Protein AF-A0A2G1W2A1-F1 (afdb_monomer_lite)

Organism: NCBI:txid2014065

Secondary structure (DSSP, 8-state):
--PPP-----PPP--PPP-TT--TTS-TT----S-SS-SS--STHHHHHHHHHHHHTPSP-TTS-SS-SS---HHHHHHHHHHHTT-TTS--SS-TTGGG-SS-SSS--HHHHHHHHHHHHHHTT--S-EEGGGS-TT--S---SSSSSEE-HHHHHHHHHHHTT-

Structure (mmCIF, N/CA/C/O backbone):
data_AF-A0A2G1W2A1-F1
#
_entry.id   AF-A0A2G1W2A1-F1
#
loop_
_atom_site.group_PDB
_atom_site.id
_atom_site.type_symbol
_atom_site.label_atom_id
_atom_site.label_alt_id
_atom_site.label_comp_id
_atom_site.label_asym_id
_atom_site.label_entity_id
_atom_site.label_seq_id
_atom_site.pdbx_PDB_ins_code
_atom_site.Cartn_x
_atom_site.Cartn_y
_atom_site.Cartn_z
_atom_site.occupancy
_atom_site.B_iso_or_equiv
_atom_site.auth_seq_id
_atom_site.auth_comp_id
_atom_site.auth_asym_id
_atom_site.auth_atom_id
_atom_site.pdbx_PDB_model_num
ATOM 1 N N . MET A 1 1 ? 23.661 62.827 19.836 1.00 41.53 1 MET A N 1
ATOM 2 C CA . MET A 1 1 ? 24.225 61.882 18.852 1.00 41.53 1 MET A CA 1
ATOM 3 C C . MET A 1 1 ? 24.385 60.555 19.574 1.00 41.53 1 MET A C 1
ATOM 5 O O . MET A 1 1 ? 25.305 60.421 20.365 1.00 41.53 1 MET A O 1
ATOM 9 N N . LEU A 1 2 ? 23.395 59.670 19.457 1.00 38.88 2 LEU A N 1
ATOM 10 C CA . LEU A 1 2 ? 23.304 58.425 20.223 1.00 38.88 2 LEU A CA 1
ATOM 11 C C . LEU A 1 2 ? 23.429 57.271 19.219 1.00 38.88 2 LEU A C 1
ATOM 13 O O . LEU A 1 2 ? 22.588 57.160 18.330 1.00 38.88 2 LEU A O 1
ATOM 17 N N . LEU A 1 3 ? 24.506 56.486 19.305 1.00 36.91 3 LEU A N 1
ATOM 18 C CA . LEU A 1 3 ? 24.669 55.270 18.504 1.00 36.91 3 LEU A CA 1
ATOM 19 C C . LEU A 1 3 ? 23.746 54.180 19.061 1.00 36.91 3 LEU A C 1
ATOM 21 O O . LEU A 1 3 ? 23.822 53.853 20.243 1.00 36.91 3 LEU A O 1
ATOM 25 N N . VAL A 1 4 ? 22.903 53.608 18.203 1.00 41.69 4 VAL A N 1
ATOM 26 C CA . VAL A 1 4 ? 22.129 52.395 18.489 1.00 41.69 4 VAL A CA 1
ATOM 27 C C . VAL A 1 4 ? 22.931 51.203 17.965 1.00 41.69 4 VAL A C 1
ATOM 29 O O . VAL A 1 4 ? 23.235 51.138 16.776 1.00 41.69 4 VAL A O 1
ATOM 32 N N . PHE A 1 5 ? 23.294 50.276 18.853 1.00 35.78 5 PHE A N 1
ATOM 33 C CA . PHE A 1 5 ? 23.876 48.983 18.494 1.00 35.78 5 PHE A CA 1
ATOM 34 C C . PHE A 1 5 ? 22.754 48.032 18.058 1.00 35.78 5 PHE A C 1
ATOM 36 O O . PHE A 1 5 ? 21.857 47.738 18.846 1.00 35.78 5 PHE A O 1
ATOM 43 N N . ALA A 1 6 ? 22.800 47.545 16.818 1.00 40.16 6 ALA A N 1
ATOM 44 C CA . ALA A 1 6 ? 21.936 46.465 16.353 1.00 40.16 6 ALA A CA 1
ATOM 45 C C . ALA A 1 6 ? 22.590 45.116 16.695 1.00 40.16 6 ALA A C 1
ATOM 47 O O . ALA A 1 6 ? 23.622 44.764 16.125 1.00 40.16 6 ALA A O 1
ATOM 48 N N . PHE A 1 7 ? 22.004 44.368 17.632 1.00 37.84 7 PHE A N 1
ATOM 49 C CA . PHE A 1 7 ? 22.319 42.953 17.826 1.00 37.84 7 PHE A CA 1
ATOM 50 C C . PHE A 1 7 ? 21.575 42.142 16.759 1.00 37.84 7 PHE A C 1
ATOM 52 O O . PHE A 1 7 ? 20.349 42.073 16.767 1.00 37.84 7 PHE A O 1
ATOM 59 N N . SER A 1 8 ? 22.328 41.548 15.832 1.00 36.19 8 SER A N 1
ATOM 60 C CA . SER A 1 8 ? 21.823 40.531 14.911 1.00 36.19 8 SER A CA 1
ATOM 61 C C . SER A 1 8 ? 21.701 39.217 15.679 1.00 36.19 8 SER A C 1
ATOM 63 O O . SER A 1 8 ? 22.711 38.606 16.033 1.00 36.19 8 SER A O 1
ATOM 65 N N . VAL A 1 9 ? 20.472 38.811 15.997 1.00 39.53 9 VAL A N 1
ATOM 66 C CA . VAL A 1 9 ? 20.193 37.467 16.508 1.00 39.53 9 VAL A CA 1
ATOM 67 C C . VAL A 1 9 ? 20.179 36.542 15.298 1.00 39.53 9 VAL A C 1
ATOM 69 O O . VAL A 1 9 ? 19.227 36.530 14.522 1.00 39.53 9 VAL A O 1
ATOM 72 N N . VAL A 1 10 ? 21.274 35.809 15.108 1.00 37.66 10 VAL A N 1
ATOM 73 C CA . VAL A 1 10 ? 21.335 34.692 14.163 1.00 37.66 10 VAL A CA 1
ATOM 74 C C . VAL A 1 10 ? 20.378 33.625 14.689 1.00 37.66 10 VAL A C 1
ATOM 76 O O . VAL A 1 10 ? 20.598 33.076 15.768 1.00 37.66 10 VAL A O 1
ATOM 79 N N . ALA A 1 11 ? 19.284 33.386 13.966 1.00 38.94 11 ALA A N 1
ATOM 80 C CA . ALA A 1 11 ? 18.394 32.268 14.246 1.00 38.94 11 ALA A CA 1
ATOM 81 C C . ALA A 1 11 ? 19.194 30.956 14.133 1.00 38.94 11 ALA A C 1
ATOM 83 O O . ALA A 1 11 ? 19.989 30.826 13.196 1.00 38.94 11 ALA A O 1
ATOM 84 N N . PRO A 1 12 ? 19.030 30.000 15.063 1.00 33.62 12 PRO A N 1
ATOM 85 C CA . PRO A 1 12 ? 19.661 28.699 14.928 1.00 33.62 12 PRO A CA 1
ATOM 86 C C . PRO A 1 12 ? 19.141 28.033 13.654 1.00 33.62 12 PRO A C 1
ATOM 88 O O . PRO A 1 12 ? 17.934 27.948 13.427 1.00 33.62 12 PRO A O 1
ATOM 91 N N . SER A 1 13 ? 20.082 27.617 12.810 1.00 36.69 13 SER A N 1
ATOM 92 C CA . SER A 1 13 ? 19.852 26.809 11.621 1.00 36.69 13 SER A CA 1
ATOM 93 C C . SER A 1 13 ? 18.943 25.640 11.984 1.00 36.69 13 SER A C 1
ATOM 95 O O 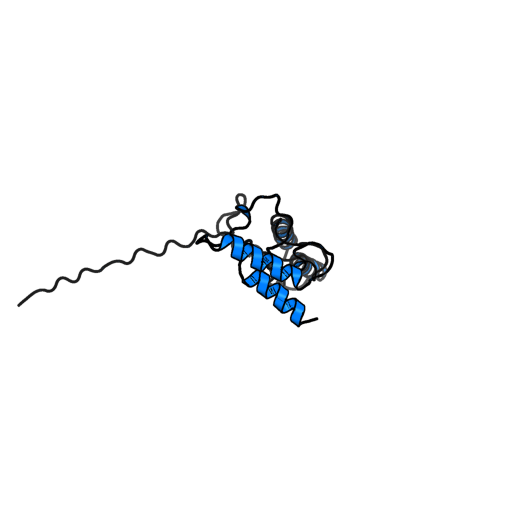. SER A 1 13 ? 19.245 24.905 12.924 1.00 36.69 13 SER A O 1
ATOM 97 N N . LEU A 1 14 ? 17.835 25.490 11.259 1.00 34.03 14 LEU A N 1
ATOM 98 C CA . LEU A 1 14 ? 16.980 24.315 11.358 1.00 34.03 14 LEU A CA 1
ATOM 99 C C . LEU A 1 14 ? 17.858 23.093 11.074 1.00 34.03 14 LEU A C 1
ATOM 101 O O . LEU A 1 14 ? 18.346 22.914 9.958 1.00 34.03 14 LEU A O 1
ATOM 105 N N . VAL A 1 15 ? 18.117 22.308 12.116 1.00 33.50 15 VAL A N 1
ATOM 106 C CA . VAL A 1 15 ? 18.602 20.939 11.985 1.00 33.50 15 VAL A CA 1
ATOM 107 C C . VAL A 1 15 ? 17.562 20.233 11.123 1.00 33.50 15 VAL A C 1
ATOM 109 O O . VAL A 1 15 ? 16.391 20.180 11.495 1.00 33.50 15 VAL A O 1
ATOM 112 N N . SER A 1 16 ? 17.982 19.808 9.929 1.00 36.03 16 SER A N 1
ATOM 113 C CA . SER A 1 16 ? 17.194 18.927 9.071 1.00 36.03 16 SER A CA 1
ATOM 114 C C . SER A 1 16 ? 16.745 17.759 9.930 1.00 36.03 16 SER A C 1
ATOM 116 O O . SER A 1 16 ? 17.592 17.132 10.567 1.00 36.03 16 SER A O 1
ATOM 118 N N . ALA A 1 17 ? 15.434 17.525 9.985 1.00 35.34 17 ALA A N 1
ATOM 119 C CA . ALA A 1 17 ? 14.878 16.333 10.598 1.00 35.34 17 ALA A CA 1
ATOM 120 C C . ALA A 1 17 ? 15.665 15.127 10.081 1.00 35.34 17 ALA A C 1
ATOM 122 O O . ALA A 1 17 ? 15.937 15.030 8.880 1.00 35.34 17 ALA A O 1
ATOM 123 N N . GLU A 1 18 ? 16.121 14.292 11.006 1.00 35.84 18 GLU A N 1
ATOM 124 C CA . GLU A 1 18 ? 16.745 13.027 10.659 1.00 35.84 18 GLU A CA 1
ATOM 125 C C . GLU A 1 18 ? 15.715 12.239 9.850 1.00 35.84 18 GLU A C 1
ATOM 127 O O . GLU A 1 18 ? 14.568 12.095 10.271 1.00 35.84 18 GLU A O 1
ATOM 132 N N . ASP A 1 19 ? 16.111 11.866 8.637 1.00 43.38 19 ASP A N 1
ATOM 133 C CA . ASP A 1 19 ? 15.284 11.162 7.668 1.00 43.38 19 ASP A CA 1
ATOM 134 C C . ASP A 1 19 ? 14.806 9.834 8.284 1.00 43.38 19 ASP A C 1
ATOM 136 O O . ASP A 1 19 ? 15.644 8.954 8.543 1.00 43.38 19 ASP A O 1
ATOM 140 N N . PRO A 1 20 ? 13.492 9.675 8.544 1.00 40.56 20 PRO A N 1
ATOM 141 C CA . PRO A 1 20 ? 12.956 8.455 9.136 1.00 40.56 20 PRO A CA 1
ATOM 142 C C . PRO A 1 20 ? 13.159 7.225 8.233 1.00 40.56 20 PRO A C 1
ATOM 144 O O . PRO A 1 20 ? 13.051 6.106 8.720 1.00 40.56 20 PRO A O 1
ATOM 147 N N . GLY A 1 21 ? 13.546 7.404 6.961 1.00 40.62 21 GLY A N 1
ATOM 148 C CA . GLY A 1 21 ? 13.828 6.325 6.010 1.00 40.62 21 GLY A CA 1
ATOM 149 C C . GLY A 1 21 ? 15.268 5.797 6.002 1.00 40.62 21 GLY A C 1
ATOM 150 O O . GLY A 1 21 ? 15.612 4.975 5.149 1.00 40.62 21 GLY A O 1
ATOM 151 N N . SER A 1 22 ? 16.147 6.241 6.909 1.00 38.59 22 SER A N 1
ATOM 152 C CA . SER A 1 22 ? 17.549 5.796 6.924 1.00 38.59 22 SER A CA 1
ATOM 153 C C . SER A 1 22 ? 17.706 4.362 7.454 1.00 38.59 22 SER A C 1
ATOM 155 O O . SER A 1 22 ? 17.999 4.108 8.622 1.00 38.59 22 SER A O 1
ATOM 157 N N . VAL A 1 23 ? 17.526 3.379 6.568 1.00 48.28 23 VAL A N 1
ATOM 158 C CA . VAL A 1 23 ? 17.691 1.965 6.917 1.00 48.28 23 VAL A CA 1
ATOM 159 C C . VAL A 1 23 ? 19.168 1.562 6.922 1.00 48.28 23 VAL A C 1
ATOM 161 O O . VAL A 1 23 ? 19.858 1.626 5.902 1.00 48.28 23 VAL A O 1
ATOM 164 N N . GLU A 1 24 ? 19.649 1.100 8.079 1.00 36.34 24 GLU A N 1
ATOM 165 C CA . GLU A 1 24 ? 20.972 0.488 8.266 1.00 36.34 24 GLU A CA 1
ATOM 166 C C . GLU A 1 24 ? 21.224 -0.598 7.198 1.00 36.34 24 GLU A C 1
ATOM 168 O O . GLU A 1 24 ? 20.527 -1.614 7.143 1.00 36.34 24 GLU A O 1
ATOM 173 N N . GLY A 1 25 ? 22.222 -0.379 6.332 1.00 40.94 25 GLY A N 1
ATOM 174 C CA . GLY A 1 25 ? 22.643 -1.327 5.290 1.00 40.94 25 GLY A CA 1
ATOM 175 C C . GLY A 1 25 ? 22.556 -0.820 3.846 1.00 40.94 25 GLY A C 1
ATOM 176 O O . GLY A 1 25 ? 23.083 -1.483 2.953 1.00 40.94 25 GLY A O 1
ATOM 177 N N . PHE A 1 26 ? 21.970 0.355 3.611 1.00 45.94 26 PHE A N 1
ATOM 178 C CA . PHE A 1 26 ? 21.943 1.014 2.301 1.00 45.94 26 PHE A CA 1
ATOM 179 C C . PHE A 1 26 ? 22.747 2.321 2.317 1.00 45.94 26 PHE A C 1
ATOM 181 O O . PHE A 1 26 ? 22.950 2.899 3.389 1.00 45.94 26 PHE A O 1
ATOM 188 N N . PRO A 1 27 ? 23.286 2.777 1.167 1.00 44.09 27 PRO A N 1
ATOM 189 C CA . PRO A 1 27 ? 24.015 4.037 1.109 1.00 44.09 27 PRO A CA 1
ATOM 190 C C . PRO A 1 27 ? 23.122 5.178 1.607 1.00 44.09 27 PRO A C 1
ATOM 192 O O . PRO A 1 27 ? 22.112 5.516 0.999 1.00 44.09 27 PRO A O 1
ATOM 195 N N . SER A 1 28 ? 23.516 5.753 2.742 1.00 43.47 28 SER A N 1
ATOM 196 C CA . SER A 1 28 ? 22.870 6.908 3.360 1.00 43.47 28 SER A CA 1
ATOM 197 C C . SER A 1 28 ? 22.764 8.055 2.344 1.00 43.47 28 SER A C 1
ATOM 199 O O . SER A 1 28 ? 23.776 8.463 1.768 1.00 43.47 28 SER A O 1
ATOM 201 N N . GLY A 1 29 ? 21.540 8.545 2.106 1.00 52.06 29 GLY A N 1
ATOM 202 C CA . GLY A 1 29 ? 21.252 9.677 1.215 1.00 52.06 29 GLY A CA 1
ATOM 203 C C . GLY A 1 29 ? 20.577 9.344 -0.123 1.00 52.06 29 GLY A C 1
ATOM 204 O O . GLY A 1 29 ? 20.375 10.261 -0.917 1.00 52.06 29 GLY A O 1
ATOM 205 N N . VAL A 1 30 ? 20.226 8.080 -0.388 1.00 57.56 30 VAL A N 1
ATOM 206 C CA . VAL A 1 30 ? 19.342 7.722 -1.511 1.00 57.56 30 VAL A CA 1
ATOM 207 C C . VAL A 1 30 ? 17.897 7.782 -1.021 1.00 57.56 30 VAL A C 1
ATOM 209 O O . VAL A 1 30 ? 17.503 6.992 -0.168 1.00 57.56 30 VAL A O 1
ATOM 212 N N . VAL A 1 31 ? 17.125 8.738 -1.538 1.00 70.31 31 VAL A N 1
ATOM 213 C CA . VAL A 1 31 ? 15.664 8.739 -1.386 1.00 70.31 31 VAL A CA 1
ATOM 214 C C . VAL A 1 31 ? 15.147 7.600 -2.255 1.00 70.31 31 VAL A C 1
ATOM 216 O O . VAL A 1 31 ? 15.509 7.549 -3.425 1.00 70.31 31 VAL A O 1
ATOM 219 N N . TYR A 1 32 ? 14.358 6.685 -1.701 1.00 81.12 32 TYR A N 1
ATOM 220 C CA . TYR A 1 32 ? 13.718 5.622 -2.475 1.00 81.12 32 TYR A CA 1
ATOM 221 C C . TYR A 1 32 ? 12.266 5.998 -2.765 1.00 81.12 32 TYR A C 1
ATOM 223 O O . TYR A 1 32 ? 11.581 6.503 -1.876 1.00 81.12 32 TYR A O 1
ATOM 231 N N . ASN A 1 33 ? 11.791 5.749 -3.988 1.00 85.12 33 ASN A N 1
ATOM 232 C CA . ASN A 1 33 ? 10.365 5.861 -4.300 1.00 85.12 33 ASN A CA 1
ATOM 233 C C . ASN A 1 33 ? 9.662 4.513 -4.085 1.00 85.12 33 ASN A C 1
ATOM 235 O O . ASN A 1 33 ? 9.624 3.695 -4.999 1.00 85.12 33 ASN A O 1
ATOM 239 N N . TYR A 1 34 ? 9.138 4.257 -2.885 1.00 89.12 34 TYR A N 1
ATOM 240 C CA . TYR A 1 34 ? 8.452 2.989 -2.597 1.00 89.12 34 TYR A CA 1
ATOM 241 C C . TYR A 1 34 ? 7.036 2.887 -3.184 1.00 89.12 34 TYR A C 1
ATOM 243 O O . TYR A 1 34 ? 6.517 1.777 -3.213 1.00 89.12 34 TYR A O 1
ATOM 251 N N . ASP A 1 35 ? 6.475 3.991 -3.699 1.00 89.00 35 ASP A N 1
ATOM 252 C CA . ASP A 1 35 ? 5.206 4.051 -4.445 1.00 89.00 35 ASP A CA 1
ATOM 253 C C . ASP A 1 35 ? 5.463 4.399 -5.936 1.00 89.00 35 ASP A C 1
ATOM 255 O O . ASP A 1 35 ? 5.299 5.540 -6.389 1.00 89.00 35 ASP A O 1
ATOM 259 N N . PRO A 1 36 ? 5.976 3.446 -6.733 1.00 91.00 36 PRO A N 1
ATOM 260 C CA . PRO A 1 36 ? 6.140 3.597 -8.171 1.00 91.00 36 PRO A CA 1
ATOM 261 C C . PRO A 1 36 ? 4.817 3.678 -8.947 1.00 91.00 36 PRO A C 1
ATOM 263 O O . PRO A 1 36 ? 4.835 4.141 -10.091 1.00 91.00 36 PRO A O 1
ATOM 266 N N . ASN A 1 37 ? 3.687 3.225 -8.391 1.00 89.50 37 ASN A N 1
ATOM 267 C CA . ASN A 1 37 ? 2.405 3.248 -9.098 1.00 89.50 37 ASN A CA 1
ATOM 268 C C . ASN A 1 37 ? 1.674 4.608 -8.968 1.00 89.50 37 ASN A C 1
ATOM 270 O O . ASN A 1 37 ? 0.894 4.981 -9.851 1.00 89.50 37 ASN A O 1
ATOM 274 N N . GLY A 1 38 ? 2.009 5.384 -7.936 1.00 87.94 38 GLY A N 1
ATOM 275 C CA . GLY A 1 38 ? 1.553 6.747 -7.693 1.00 87.94 38 GLY A CA 1
ATOM 276 C C . GLY A 1 38 ? 0.147 6.854 -7.103 1.00 87.94 38 GLY A C 1
ATOM 277 O O . GLY A 1 38 ? -0.463 7.925 -7.212 1.00 87.94 38 GLY A O 1
ATOM 278 N N . ASP A 1 39 ? -0.397 5.786 -6.514 1.00 84.50 39 ASP A N 1
ATOM 279 C CA . ASP A 1 39 ? -1.696 5.814 -5.833 1.00 84.50 39 ASP A CA 1
ATOM 280 C C . ASP A 1 39 ? -1.616 6.394 -4.414 1.00 84.50 39 ASP A C 1
ATOM 282 O O . ASP A 1 39 ? -2.653 6.572 -3.777 1.00 84.50 39 ASP A O 1
ATOM 286 N N . SER A 1 40 ? -0.425 6.820 -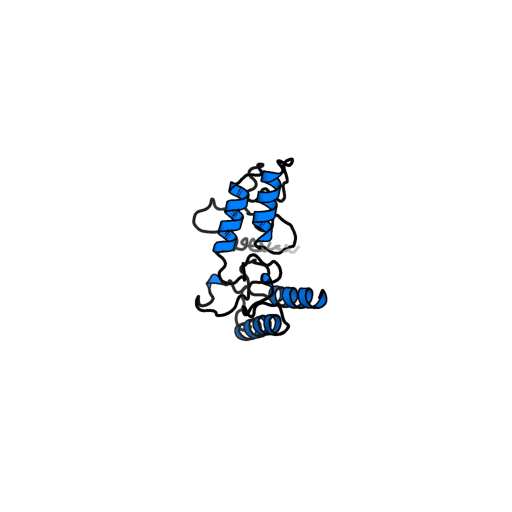3.977 1.00 83.44 40 SER A N 1
ATOM 287 C CA . SER A 1 40 ? -0.113 7.312 -2.631 1.00 83.44 40 SER A CA 1
ATOM 288 C C . SER A 1 40 ? -0.126 6.226 -1.551 1.00 83.44 40 SER A C 1
ATOM 290 O O . SER A 1 40 ? -0.153 6.577 -0.373 1.00 83.44 40 SER A O 1
ATOM 292 N N . PHE A 1 41 ? -0.102 4.941 -1.926 1.00 84.06 41 PHE A N 1
ATOM 293 C CA . PHE A 1 41 ? -0.067 3.814 -0.995 1.00 84.06 41 PHE A CA 1
ATOM 294 C C . PHE A 1 41 ? 1.067 2.859 -1.362 1.00 84.06 41 PHE A C 1
ATOM 296 O O . PHE A 1 41 ? 1.032 2.235 -2.417 1.00 84.06 41 PHE A O 1
ATOM 303 N N . VAL A 1 42 ? 2.016 2.647 -0.450 1.00 86.88 42 VAL A N 1
ATOM 304 C CA . VAL A 1 42 ? 3.030 1.600 -0.639 1.00 86.88 42 VAL A CA 1
ATOM 305 C C . VAL A 1 42 ? 2.349 0.244 -0.457 1.00 86.88 42 VAL A C 1
ATOM 307 O O . VAL A 1 42 ? 1.922 -0.053 0.640 1.00 86.88 42 VAL A O 1
ATOM 310 N N . SER A 1 43 ? 2.196 -0.594 -1.477 1.00 86.06 43 SER A N 1
ATOM 311 C CA . SER A 1 43 ? 1.430 -1.849 -1.429 1.00 86.06 43 SER A CA 1
ATOM 312 C C . SER A 1 43 ? 1.954 -2.901 -2.417 1.00 86.06 43 SER A C 1
ATOM 314 O O . SER A 1 43 ? 2.901 -2.673 -3.167 1.00 86.06 43 SER A O 1
ATOM 316 N N . VAL A 1 44 ? 1.337 -4.087 -2.459 1.00 87.38 44 VAL A N 1
ATOM 317 C CA . VAL A 1 44 ? 1.686 -5.145 -3.431 1.00 87.38 44 VAL A CA 1
ATOM 318 C C . VAL A 1 44 ? 1.552 -4.730 -4.901 1.00 87.38 44 VAL A C 1
ATOM 320 O O . VAL A 1 44 ? 2.139 -5.385 -5.769 1.00 87.38 44 VAL A O 1
ATOM 323 N N . ASP A 1 45 ? 0.815 -3.662 -5.203 1.00 89.69 45 ASP A N 1
ATOM 324 C CA . ASP A 1 45 ? 0.654 -3.158 -6.567 1.00 89.69 45 ASP A CA 1
ATOM 325 C C . ASP A 1 45 ? 1.904 -2.435 -7.080 1.00 89.69 45 ASP A C 1
ATOM 327 O O . ASP A 1 45 ? 2.189 -2.459 -8.281 1.00 89.69 45 ASP A O 1
ATOM 331 N N . ASP A 1 46 ? 2.730 -1.907 -6.184 1.00 91.00 46 ASP A N 1
ATOM 332 C CA . ASP A 1 46 ? 3.974 -1.225 -6.522 1.00 91.00 46 ASP A CA 1
ATOM 333 C C . ASP A 1 46 ? 5.035 -2.104 -7.179 1.00 91.00 46 ASP A C 1
ATOM 335 O O . ASP A 1 46 ? 5.496 -1.781 -8.284 1.00 91.00 46 ASP A O 1
ATOM 339 N N . PRO A 1 47 ? 5.435 -3.251 -6.595 1.00 93.00 47 PRO A N 1
ATOM 340 C CA . PRO A 1 47 ? 6.366 -4.127 -7.282 1.00 93.00 47 PRO A CA 1
ATOM 341 C C . PRO A 1 47 ? 5.740 -4.696 -8.561 1.00 93.00 47 PRO A C 1
ATOM 343 O O . PRO A 1 47 ? 6.463 -4.939 -9.529 1.00 93.00 47 PRO A O 1
ATOM 346 N N . ASN A 1 48 ? 4.410 -4.855 -8.617 1.00 93.25 48 ASN A N 1
ATOM 347 C CA . ASN A 1 48 ? 3.712 -5.280 -9.828 1.00 93.25 48 ASN A CA 1
ATOM 348 C C . ASN A 1 48 ? 3.799 -4.229 -10.942 1.00 93.25 48 ASN A C 1
ATOM 350 O O . ASN A 1 48 ? 3.991 -4.610 -12.098 1.00 93.25 48 ASN A O 1
ATOM 354 N N . ALA A 1 49 ? 3.719 -2.933 -10.629 1.00 94.06 49 ALA A N 1
ATOM 355 C CA . ALA A 1 49 ? 3.895 -1.856 -11.603 1.00 94.06 49 ALA A CA 1
ATOM 356 C C . ALA A 1 49 ? 5.271 -1.949 -12.284 1.00 94.06 49 ALA A C 1
ATOM 358 O O . ALA A 1 49 ? 5.360 -1.972 -13.518 1.00 94.06 49 ALA A O 1
ATOM 359 N N . VAL A 1 50 ? 6.333 -2.133 -11.492 1.00 95.50 50 VAL A N 1
ATOM 360 C CA . VAL A 1 50 ? 7.700 -2.315 -12.003 1.00 95.50 50 VAL A CA 1
ATOM 361 C C . VAL A 1 50 ? 7.823 -3.609 -12.815 1.00 95.50 50 VAL A C 1
ATOM 363 O O . VAL A 1 50 ? 8.293 -3.592 -13.954 1.00 95.50 50 VAL A O 1
ATOM 366 N N . ILE A 1 51 ? 7.370 -4.747 -12.278 1.00 95.50 51 ILE A N 1
ATOM 367 C CA . ILE A 1 51 ? 7.460 -6.056 -12.950 1.00 95.50 51 ILE A CA 1
ATOM 368 C C . ILE A 1 51 ? 6.717 -6.045 -14.291 1.00 95.50 51 IL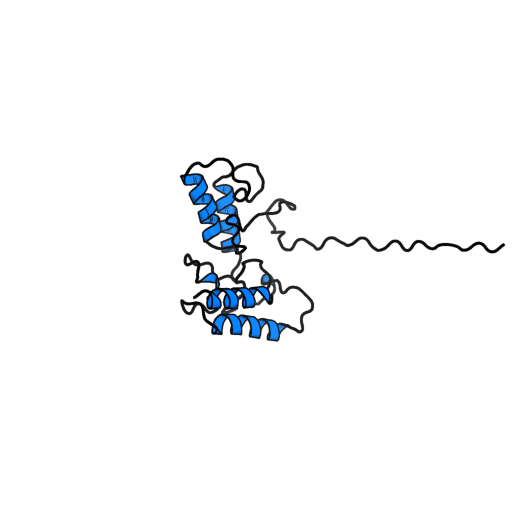E A C 1
ATOM 370 O O . ILE A 1 51 ? 7.236 -6.537 -15.297 1.00 95.50 51 ILE A O 1
ATOM 374 N N . ASN A 1 52 ? 5.515 -5.473 -14.332 1.00 95.44 52 ASN A N 1
ATOM 375 C CA . ASN A 1 52 ? 4.722 -5.372 -15.553 1.00 95.44 52 ASN A CA 1
ATOM 376 C C . ASN A 1 52 ? 5.433 -4.521 -16.606 1.00 95.44 52 ASN A C 1
ATOM 378 O O . ASN A 1 52 ? 5.492 -4.918 -17.772 1.00 95.44 52 ASN A O 1
ATOM 382 N N . HIS A 1 53 ? 6.039 -3.405 -16.203 1.00 95.19 53 HIS A N 1
ATOM 383 C CA . HIS A 1 53 ? 6.833 -2.573 -17.099 1.00 95.19 53 HIS A CA 1
ATOM 384 C C . HIS A 1 53 ? 8.028 -3.329 -17.700 1.00 95.19 53 HIS A C 1
ATOM 386 O O . HIS A 1 53 ? 8.239 -3.291 -18.917 1.00 95.19 53 HIS A O 1
ATOM 392 N N . LEU A 1 54 ? 8.767 -4.078 -16.874 1.00 95.56 54 LEU A N 1
ATOM 393 C CA . LEU A 1 54 ? 9.895 -4.905 -17.320 1.00 95.56 54 LEU A CA 1
ATOM 394 C C . LEU A 1 54 ? 9.459 -5.995 -18.304 1.00 95.56 54 LEU A C 1
ATOM 396 O O . LEU A 1 54 ? 10.140 -6.236 -19.300 1.00 95.56 54 LEU A O 1
ATOM 400 N N . ASN A 1 55 ? 8.312 -6.632 -18.055 1.00 96.19 55 ASN A N 1
ATOM 401 C CA . ASN A 1 55 ? 7.759 -7.668 -18.929 1.00 96.19 55 ASN A CA 1
ATOM 402 C C . ASN A 1 55 ? 7.313 -7.118 -20.291 1.00 96.19 55 ASN A C 1
ATOM 404 O O . ASN A 1 55 ? 7.415 -7.814 -21.302 1.00 96.19 55 ASN A O 1
ATOM 408 N N . ILE A 1 56 ? 6.815 -5.879 -20.325 1.00 95.44 56 ILE A N 1
ATOM 409 C CA . ILE A 1 56 ? 6.407 -5.196 -21.559 1.00 95.44 56 ILE A CA 1
ATOM 410 C C . ILE A 1 56 ? 7.630 -4.667 -22.327 1.00 95.44 56 ILE A C 1
ATOM 412 O O . ILE A 1 56 ? 7.577 -4.551 -23.553 1.00 95.44 56 ILE A O 1
ATOM 416 N N . GLY A 1 57 ? 8.735 -4.375 -21.633 1.00 92.31 57 GLY A N 1
ATOM 417 C CA . GLY A 1 57 ? 9.925 -3.759 -22.223 1.00 92.31 57 GLY A CA 1
ATOM 418 C C . GLY A 1 57 ? 9.673 -2.304 -22.621 1.00 92.31 57 GLY A C 1
ATOM 419 O O . GLY A 1 57 ? 10.021 -1.896 -23.732 1.00 92.31 57 GLY A O 1
ATOM 420 N N . GLY A 1 58 ? 9.001 -1.551 -21.743 1.00 88.56 58 GLY A N 1
ATOM 421 C CA . GLY A 1 58 ? 8.675 -0.142 -21.956 1.00 88.56 58 GLY A CA 1
ATOM 422 C C . GLY A 1 58 ? 9.907 0.772 -22.073 1.00 88.56 58 GLY A C 1
ATOM 423 O O . GLY A 1 58 ? 11.030 0.363 -21.772 1.00 88.56 58 GLY A O 1
ATOM 424 N N . PRO A 1 59 ? 9.728 2.018 -22.557 1.00 94.31 59 PRO A N 1
ATOM 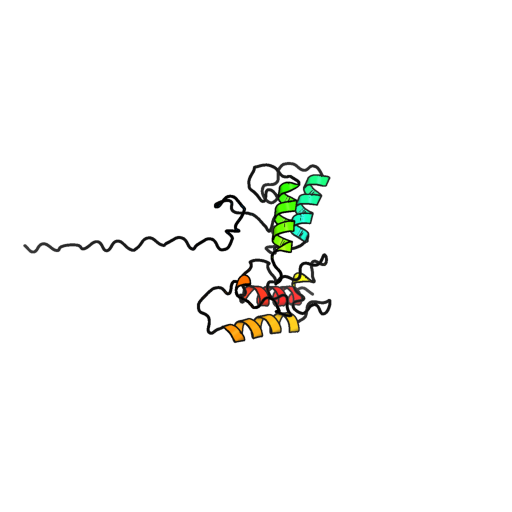425 C CA . PRO A 1 59 ? 10.759 3.048 -22.434 1.00 94.31 59 PRO A CA 1
ATOM 426 C C . PRO A 1 59 ? 10.976 3.400 -20.959 1.00 94.31 59 PRO A C 1
ATOM 428 O O . PRO A 1 59 ? 10.066 3.203 -20.169 1.00 94.31 59 PRO A O 1
ATOM 431 N N . TYR A 1 60 ? 12.125 3.993 -20.621 1.00 94.69 60 TYR A N 1
ATOM 432 C CA . TYR A 1 60 ? 12.401 4.454 -19.256 1.00 94.69 60 TYR A CA 1
ATOM 433 C C . TYR A 1 60 ? 11.228 5.245 -18.653 1.00 94.69 60 TYR A C 1
ATOM 435 O O . TYR A 1 60 ? 10.763 6.218 -19.259 1.00 94.69 60 TYR A O 1
ATOM 443 N N . ASP A 1 61 ? 10.798 4.831 -17.465 1.00 94.81 61 ASP A N 1
ATOM 444 C CA . ASP A 1 61 ? 9.781 5.476 -16.646 1.00 94.81 61 ASP A CA 1
ATOM 445 C C . ASP A 1 61 ? 10.404 5.937 -15.314 1.00 94.81 61 ASP A C 1
ATOM 447 O O . ASP A 1 61 ? 10.813 5.096 -14.509 1.00 94.81 61 ASP A O 1
ATOM 451 N N . PRO A 1 62 ? 10.493 7.254 -15.057 1.00 91.94 62 PRO A N 1
ATOM 452 C CA . PRO A 1 62 ? 11.095 7.775 -13.835 1.00 91.94 62 PRO A CA 1
ATOM 453 C C . PRO A 1 62 ? 10.294 7.463 -12.566 1.00 91.94 62 PRO A C 1
ATOM 455 O O . PRO A 1 62 ? 10.853 7.585 -11.482 1.00 91.94 62 PRO A O 1
ATOM 458 N N . LEU A 1 63 ? 9.012 7.089 -12.663 1.00 91.75 63 LEU A N 1
ATOM 459 C CA . LEU A 1 63 ? 8.231 6.691 -11.485 1.00 91.75 63 LEU A CA 1
ATOM 460 C C . LEU A 1 63 ? 8.624 5.293 -10.998 1.00 91.75 63 LEU A C 1
ATOM 462 O O . LEU A 1 63 ? 8.623 5.032 -9.800 1.00 91.75 63 LEU A O 1
ATOM 466 N N . LEU A 1 64 ? 9.021 4.421 -11.927 1.00 94.69 64 LEU A N 1
ATOM 467 C CA . LEU A 1 64 ? 9.381 3.025 -11.666 1.00 94.69 64 LEU A CA 1
ATOM 468 C C . LEU A 1 64 ? 10.877 2.829 -11.355 1.00 94.69 64 LEU A C 1
ATOM 470 O O . LEU A 1 64 ? 11.325 1.697 -11.181 1.00 94.69 64 LEU A O 1
ATOM 474 N N . ASP A 1 65 ? 11.660 3.908 -11.374 1.00 93.31 65 ASP A N 1
ATOM 475 C CA . ASP A 1 65 ? 13.086 3.954 -11.031 1.00 93.31 65 ASP A CA 1
ATOM 476 C C . ASP A 1 65 ? 13.211 4.293 -9.543 1.00 93.31 65 ASP A C 1
ATOM 478 O O . ASP A 1 65 ? 13.250 5.453 -9.134 1.00 93.31 65 ASP A O 1
ATOM 482 N N . VAL A 1 66 ? 13.174 3.252 -8.719 1.00 92.12 66 VAL A N 1
ATOM 483 C CA . VAL A 1 66 ? 12.981 3.366 -7.270 1.00 92.12 66 VAL A CA 1
ATOM 484 C C . VAL A 1 66 ? 14.255 3.851 -6.591 1.00 92.12 66 VAL A C 1
ATOM 486 O O . VAL A 1 66 ? 14.185 4.521 -5.562 1.00 92.12 66 VAL A O 1
ATOM 489 N N . ASN A 1 67 ? 15.422 3.509 -7.144 1.00 92.44 67 ASN A N 1
ATOM 490 C CA . ASN A 1 67 ? 16.731 3.887 -6.608 1.00 92.44 67 ASN A CA 1
ATOM 491 C C . ASN A 1 67 ? 17.380 5.082 -7.332 1.00 92.44 67 ASN A C 1
ATOM 493 O O . ASN A 1 67 ? 18.497 5.464 -6.966 1.00 92.44 67 ASN A O 1
ATOM 497 N N . PHE A 1 68 ? 16.695 5.661 -8.322 1.00 92.25 68 PHE A N 1
ATOM 498 C CA . PHE A 1 68 ? 17.152 6.780 -9.146 1.00 92.25 68 PHE A CA 1
ATOM 499 C C . PHE A 1 68 ? 18.487 6.522 -9.862 1.00 92.25 68 PHE A C 1
ATOM 501 O O . PHE A 1 68 ? 19.320 7.428 -9.994 1.00 92.25 68 PHE A O 1
ATOM 508 N N . ASP A 1 69 ? 18.713 5.292 -10.330 1.00 92.62 69 ASP A N 1
ATOM 509 C CA . ASP A 1 69 ? 19.908 4.927 -11.098 1.00 92.62 69 ASP A CA 1
ATOM 510 C C . ASP A 1 69 ? 19.748 5.111 -12.622 1.00 92.62 69 ASP A C 1
ATOM 512 O O . ASP A 1 69 ? 20.663 4.797 -13.394 1.00 92.62 69 ASP A O 1
ATOM 516 N N . PHE A 1 70 ? 18.625 5.706 -13.046 1.00 93.06 70 PHE A N 1
ATOM 517 C CA . PHE A 1 70 ? 18.222 5.933 -14.436 1.00 93.06 70 PHE A CA 1
ATOM 518 C C . PHE A 1 70 ? 17.954 4.651 -15.229 1.00 93.06 70 PHE A C 1
ATOM 520 O O . PHE A 1 70 ? 17.980 4.667 -16.466 1.00 93.06 70 PHE A O 1
ATOM 527 N N . THR A 1 71 ? 17.682 3.541 -14.544 1.00 93.62 71 THR A N 1
ATOM 528 C CA . THR A 1 71 ? 17.386 2.254 -15.167 1.00 93.62 71 THR A CA 1
ATOM 529 C C . THR A 1 71 ? 16.175 1.619 -14.502 1.00 93.62 71 THR A C 1
ATOM 531 O O . THR A 1 71 ? 16.209 1.318 -13.324 1.00 93.62 71 THR A O 1
ATOM 534 N N . ASN A 1 72 ? 15.126 1.294 -15.266 1.00 95.06 72 ASN A N 1
ATOM 535 C CA . ASN A 1 72 ? 14.100 0.386 -14.748 1.00 95.06 72 ASN A CA 1
ATOM 536 C C . ASN A 1 72 ? 14.626 -1.044 -14.829 1.00 95.06 72 ASN A C 1
ATOM 538 O O . ASN A 1 72 ? 14.928 -1.559 -15.911 1.00 95.06 72 ASN A O 1
ATOM 542 N N . SER A 1 73 ? 14.753 -1.692 -13.681 1.00 95.44 73 SER A N 1
ATOM 543 C CA . SER A 1 73 ? 15.384 -2.994 -13.547 1.00 95.44 73 SER A CA 1
ATOM 544 C C . SER A 1 73 ? 14.667 -3.872 -12.522 1.00 95.44 73 SER A C 1
ATOM 546 O O . SER A 1 73 ? 13.816 -3.441 -11.749 1.00 95.44 73 SER A O 1
ATOM 548 N N . ALA A 1 74 ? 15.042 -5.151 -12.480 1.00 95.81 74 ALA A N 1
ATOM 549 C CA . ALA A 1 74 ? 14.560 -6.049 -11.433 1.00 95.81 74 ALA A CA 1
ATOM 550 C C . ALA A 1 74 ? 15.018 -5.618 -10.024 1.00 95.81 74 ALA A C 1
ATOM 552 O O . ALA A 1 74 ? 14.446 -6.082 -9.038 1.00 95.81 74 ALA A O 1
ATOM 553 N N . LEU A 1 75 ? 16.045 -4.762 -9.919 1.00 95.06 75 LEU A N 1
ATOM 554 C CA . LEU A 1 75 ? 16.481 -4.214 -8.640 1.00 95.06 75 LEU A CA 1
ATOM 555 C C . LEU A 1 75 ? 15.419 -3.278 -8.055 1.00 95.06 75 LEU A C 1
ATOM 557 O O . LEU A 1 75 ? 15.159 -3.373 -6.861 1.00 95.06 75 LEU A O 1
ATOM 561 N N . ASP A 1 76 ? 14.761 -2.464 -8.880 1.00 94.19 7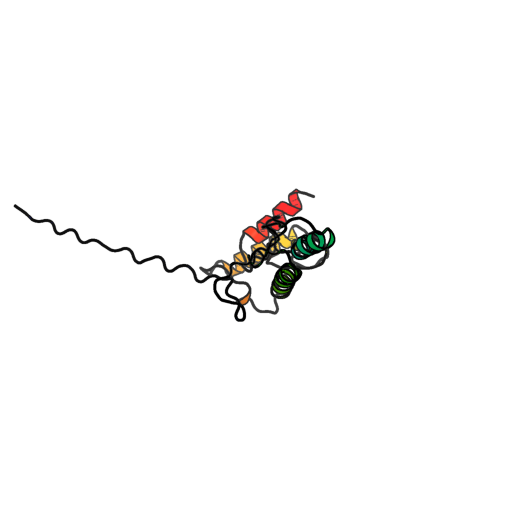6 ASP A N 1
ATOM 562 C CA . ASP A 1 76 ? 13.696 -1.550 -8.449 1.00 94.19 76 ASP A CA 1
ATOM 563 C C . ASP A 1 76 ? 12.531 -2.311 -7.819 1.00 94.19 76 ASP A C 1
ATOM 565 O O . ASP A 1 76 ? 12.133 -2.036 -6.688 1.00 94.19 76 ASP A O 1
ATOM 569 N N . ALA A 1 77 ? 12.073 -3.373 -8.489 1.00 94.81 77 ALA A N 1
ATOM 570 C CA . ALA A 1 77 ? 11.035 -4.250 -7.954 1.00 94.81 77 ALA A CA 1
ATOM 571 C C . ALA A 1 77 ? 11.475 -4.909 -6.635 1.00 94.81 77 ALA A C 1
ATOM 573 O O . ALA A 1 77 ? 10.697 -5.004 -5.688 1.00 94.81 77 ALA A O 1
ATOM 574 N N . LEU A 1 78 ? 12.733 -5.356 -6.550 1.00 94.62 78 LEU A N 1
ATOM 575 C CA . LEU A 1 78 ? 13.258 -5.999 -5.347 1.00 94.62 78 LEU A CA 1
ATOM 576 C C . LEU A 1 78 ? 13.370 -5.028 -4.162 1.00 94.62 78 LEU A C 1
ATOM 578 O O . LEU A 1 78 ? 13.198 -5.451 -3.019 1.00 94.62 78 LEU A O 1
ATOM 582 N N . ILE A 1 79 ? 13.663 -3.751 -4.408 1.00 91.50 79 ILE A N 1
ATOM 583 C CA . ILE A 1 79 ? 13.702 -2.726 -3.360 1.00 91.50 79 ILE A CA 1
ATOM 584 C C . ILE A 1 79 ? 12.315 -2.564 -2.739 1.00 91.50 79 ILE A C 1
ATOM 586 O O . ILE A 1 79 ? 12.199 -2.648 -1.517 1.00 91.50 79 ILE A O 1
ATOM 590 N N . VAL A 1 80 ? 11.275 -2.443 -3.566 1.00 90.62 80 VAL A N 1
ATOM 591 C CA . VAL A 1 80 ? 9.891 -2.328 -3.088 1.00 90.62 80 VAL A CA 1
ATOM 592 C C . VAL A 1 80 ? 9.458 -3.588 -2.338 1.00 90.62 80 VAL A C 1
ATOM 594 O O . VAL A 1 80 ? 8.986 -3.491 -1.211 1.00 90.62 80 VAL A O 1
ATOM 597 N N . ILE A 1 81 ? 9.707 -4.786 -2.884 1.00 89.94 81 ILE A N 1
ATOM 598 C CA . ILE A 1 81 ? 9.388 -6.063 -2.208 1.00 89.94 81 ILE A CA 1
ATOM 599 C C . ILE A 1 81 ? 10.052 -6.146 -0.826 1.00 89.94 81 ILE A C 1
ATOM 601 O O . ILE A 1 81 ? 9.452 -6.625 0.137 1.00 89.94 81 ILE A O 1
ATOM 605 N N . ASN A 1 82 ? 11.300 -5.688 -0.710 1.00 88.75 82 ASN A N 1
ATOM 606 C CA . ASN A 1 82 ? 12.001 -5.681 0.568 1.00 88.75 82 ASN A CA 1
ATOM 607 C C . ASN A 1 82 ? 11.447 -4.636 1.543 1.00 88.75 82 ASN A C 1
ATOM 609 O O . ASN A 1 82 ? 11.472 -4.904 2.741 1.00 88.75 82 ASN A O 1
ATOM 613 N N . ALA A 1 83 ? 10.983 -3.477 1.068 1.00 85.31 83 ALA A N 1
ATOM 614 C CA . ALA A 1 83 ? 10.325 -2.469 1.903 1.00 85.31 83 ALA A CA 1
ATOM 615 C C . ALA A 1 83 ? 8.990 -3.002 2.447 1.00 85.31 83 ALA A C 1
ATOM 617 O O . ALA A 1 83 ? 8.781 -3.046 3.655 1.00 85.31 83 ALA A O 1
ATOM 618 N N . LEU A 1 84 ? 8.173 -3.567 1.561 1.00 84.88 84 LEU A N 1
ATOM 619 C CA . LEU A 1 84 ? 6.922 -4.259 1.865 1.00 84.88 84 LEU A CA 1
ATOM 620 C C . LEU A 1 84 ? 7.072 -5.346 2.944 1.00 84.88 84 LEU A C 1
ATOM 622 O O . LEU A 1 84 ? 6.266 -5.432 3.866 1.00 84.88 84 LEU A O 1
ATOM 626 N N . GLY A 1 85 ? 8.124 -6.164 2.868 1.00 82.44 85 GLY A N 1
ATOM 627 C CA . GLY A 1 85 ? 8.395 -7.206 3.865 1.00 82.44 85 GLY A CA 1
ATOM 628 C C . GLY A 1 85 ? 8.926 -6.701 5.214 1.00 82.44 85 GLY A C 1
ATOM 629 O O . GLY A 1 85 ? 9.094 -7.506 6.131 1.00 82.44 85 GLY A O 1
ATOM 630 N N . ARG A 1 86 ? 9.245 -5.407 5.343 1.00 81.75 86 ARG A N 1
ATOM 631 C CA . ARG A 1 86 ? 9.788 -4.803 6.573 1.00 81.75 86 ARG A CA 1
ATOM 632 C C . ARG A 1 86 ? 8.740 -4.121 7.434 1.00 81.75 86 ARG A C 1
ATOM 634 O O . ARG A 1 86 ? 9.047 -3.884 8.599 1.00 81.75 86 ARG A O 1
ATOM 641 N N . ASN A 1 87 ? 7.555 -3.844 6.896 1.00 81.00 87 ASN A N 1
ATOM 642 C CA . ASN A 1 87 ? 6.485 -3.182 7.623 1.00 81.00 87 ASN A CA 1
ATOM 643 C C . ASN A 1 87 ? 5.472 -4.208 8.171 1.00 81.00 87 ASN A C 1
ATOM 645 O O . ASN A 1 87 ? 4.558 -4.608 7.452 1.00 81.00 87 ASN A O 1
ATOM 649 N N . PRO A 1 88 ? 5.607 -4.680 9.427 1.00 80.31 88 PRO A N 1
ATOM 650 C CA . PRO A 1 88 ? 4.667 -5.646 9.997 1.00 80.31 88 PRO A CA 1
ATOM 651 C C . PRO A 1 88 ? 3.311 -5.022 10.359 1.00 80.31 88 PRO A C 1
ATOM 653 O O . PRO A 1 88 ? 2.403 -5.747 10.755 1.00 80.31 88 PRO A O 1
ATOM 656 N N . TRP A 1 89 ? 3.183 -3.699 10.249 1.00 85.62 89 TRP A N 1
ATOM 657 C CA . TRP A 1 89 ? 2.001 -2.921 10.625 1.00 85.62 89 TRP A CA 1
ATOM 658 C C . TRP A 1 89 ? 1.048 -2.694 9.472 1.00 85.62 89 TRP A C 1
ATOM 660 O O . TRP A 1 89 ? -0.008 -2.105 9.670 1.00 85.62 89 TRP A O 1
ATOM 670 N N . GLN A 1 90 ? 1.416 -3.173 8.294 1.00 86.81 90 GLN A N 1
ATOM 671 C CA . GLN A 1 90 ? 0.637 -3.028 7.093 1.00 86.81 90 GLN A CA 1
ATOM 672 C C . GLN A 1 90 ? 0.069 -4.375 6.664 1.00 86.81 90 GLN A C 1
ATOM 674 O O . GLN A 1 90 ? 0.775 -5.391 6.641 1.00 86.81 90 GLN A O 1
ATOM 679 N N . ASN A 1 91 ? -1.205 -4.377 6.277 1.00 86.50 91 ASN A N 1
ATOM 680 C CA . ASN A 1 91 ? -1.829 -5.551 5.697 1.00 86.50 91 ASN A CA 1
ATOM 681 C C . ASN A 1 91 ? -1.400 -5.666 4.232 1.00 86.50 91 ASN A C 1
ATOM 683 O O . ASN A 1 91 ? -1.959 -5.035 3.340 1.00 86.50 91 ASN A O 1
ATOM 687 N N . ASN A 1 92 ? -0.334 -6.424 4.005 1.00 75.19 92 ASN A N 1
ATOM 688 C CA . ASN A 1 92 ? 0.363 -6.463 2.727 1.00 75.19 92 ASN A CA 1
ATOM 689 C C . ASN A 1 92 ? 0.064 -7.748 1.942 1.00 75.19 92 ASN A C 1
ATOM 691 O O . ASN A 1 92 ? 0.970 -8.456 1.484 1.00 75.19 92 ASN A O 1
ATOM 695 N N . THR A 1 93 ? -1.213 -8.122 1.875 1.00 73.75 93 THR A N 1
ATOM 696 C CA . THR A 1 93 ? -1.650 -9.273 1.081 1.00 73.75 93 THR A CA 1
ATOM 697 C C . THR A 1 93 ? -1.730 -8.895 -0.395 1.00 73.75 93 THR A C 1
ATOM 699 O O . THR A 1 93 ? -1.590 -7.744 -0.791 1.00 73.75 93 THR A O 1
ATOM 702 N N . THR A 1 94 ? -1.955 -9.896 -1.245 1.00 69.31 94 THR A N 1
ATOM 703 C CA . THR A 1 94 ? -2.145 -9.691 -2.684 1.00 69.31 94 THR A CA 1
ATOM 704 C C . THR A 1 94 ? -3.469 -9.015 -3.051 1.00 69.31 94 THR A C 1
ATOM 706 O O . THR A 1 94 ? -3.679 -8.764 -4.236 1.00 69.31 94 THR A O 1
ATOM 709 N N . ASP A 1 95 ? -4.379 -8.812 -2.095 1.00 79.12 95 ASP A N 1
ATOM 710 C CA . ASP A 1 95 ? -5.644 -8.130 -2.351 1.00 79.12 95 ASP A CA 1
ATOM 711 C C . ASP A 1 95 ? -5.468 -6.622 -2.100 1.00 79.12 95 ASP A C 1
ATOM 713 O O . ASP A 1 95 ? -5.116 -6.227 -0.987 1.00 79.12 95 ASP A O 1
ATOM 717 N N . PRO A 1 96 ? -5.673 -5.761 -3.110 1.00 69.19 96 PRO A N 1
ATOM 718 C CA . PRO A 1 96 ? -5.505 -4.320 -2.948 1.00 69.19 96 PRO A CA 1
ATOM 719 C C . PRO A 1 96 ? -6.487 -3.692 -1.949 1.00 69.19 96 PRO A C 1
ATOM 721 O O . PRO A 1 96 ? -6.209 -2.593 -1.467 1.00 69.19 96 PRO A O 1
ATOM 724 N N . ASP A 1 97 ? -7.602 -4.359 -1.624 1.00 79.75 97 ASP A N 1
ATOM 725 C CA . ASP A 1 97 ? -8.575 -3.870 -0.641 1.00 79.75 97 ASP A CA 1
ATOM 726 C C . ASP A 1 97 ? -8.216 -4.280 0.801 1.00 79.75 97 ASP A C 1
ATOM 728 O O . ASP A 1 97 ? -8.635 -3.618 1.756 1.00 79.75 97 ASP A O 1
ATOM 732 N N . ASP A 1 98 ? -7.385 -5.313 0.982 1.00 85.56 98 ASP A N 1
ATOM 733 C CA . ASP A 1 98 ? -6.977 -5.799 2.308 1.00 85.56 98 ASP A CA 1
ATOM 734 C C . ASP A 1 98 ? -6.107 -4.778 3.050 1.00 85.56 98 ASP A C 1
ATOM 736 O O . ASP A 1 98 ? -6.103 -4.770 4.278 1.00 85.56 98 ASP A O 1
ATOM 740 N N . LYS A 1 99 ? -5.431 -3.852 2.349 1.00 87.06 99 LYS A N 1
ATOM 741 C CA . LYS A 1 99 ? -4.676 -2.768 3.009 1.00 87.06 99 LYS A CA 1
ATOM 742 C C . LYS A 1 99 ? -5.549 -1.928 3.948 1.00 87.06 99 LYS A C 1
ATOM 744 O O . LYS A 1 99 ? -5.039 -1.359 4.906 1.00 87.06 99 LYS A O 1
ATOM 749 N N . TYR A 1 100 ? -6.862 -1.884 3.701 1.00 92.19 100 TYR A N 1
ATOM 750 C CA . TYR A 1 100 ? -7.845 -1.194 4.540 1.00 92.19 100 TYR A CA 1
ATOM 751 C C . TYR A 1 100 ? -8.481 -2.092 5.623 1.00 92.19 100 TYR A C 1
ATOM 753 O O . TYR A 1 100 ? -9.208 -1.580 6.477 1.00 92.19 100 TYR A O 1
ATOM 761 N N . ASP A 1 101 ? -8.235 -3.405 5.589 1.00 92.50 101 ASP A N 1
ATOM 762 C CA . ASP A 1 101 ? -8.635 -4.383 6.606 1.00 92.50 101 ASP A CA 1
ATOM 763 C C . ASP A 1 101 ? -7.557 -4.454 7.695 1.00 92.50 101 ASP A C 1
ATOM 765 O O . ASP A 1 101 ? -6.566 -5.185 7.610 1.00 92.50 101 ASP A O 1
ATOM 769 N N . VAL A 1 102 ? -7.755 -3.641 8.726 1.00 92.44 102 VAL A N 1
ATOM 770 C CA . VAL A 1 102 ? -6.821 -3.449 9.836 1.00 92.44 102 VAL A CA 1
ATOM 771 C C . VAL A 1 102 ? -6.839 -4.659 10.764 1.00 92.44 102 VAL A C 1
ATOM 773 O O . VAL A 1 102 ? -5.840 -4.937 11.423 1.00 92.44 102 VAL A O 1
ATOM 776 N N . ASP A 1 103 ? -7.957 -5.380 10.850 1.00 91.06 103 ASP A N 1
ATOM 777 C CA . ASP A 1 103 ? -8.107 -6.502 11.777 1.00 91.06 103 ASP A CA 1
ATOM 778 C C . ASP A 1 103 ? -8.063 -7.895 11.159 1.00 91.06 103 ASP A C 1
ATOM 780 O O . ASP A 1 103 ? -8.238 -8.892 11.874 1.00 91.06 103 ASP A O 1
ATOM 784 N N . ASN A 1 104 ? -7.751 -7.963 9.865 1.00 89.44 104 ASN A N 1
ATOM 785 C CA . ASN A 1 104 ? -7.633 -9.193 9.096 1.00 89.44 104 ASN A CA 1
ATOM 786 C C . ASN A 1 104 ? -8.922 -10.030 9.129 1.00 89.44 104 ASN A C 1
ATOM 788 O O . ASN A 1 104 ? -8.886 -11.265 9.229 1.00 89.44 104 ASN A O 1
ATOM 792 N N . SER A 1 105 ? -10.079 -9.368 9.124 1.00 90.69 105 SER A N 1
ATOM 793 C CA . SER A 1 105 ? -11.383 -10.037 9.083 1.00 90.69 105 SER A CA 1
ATOM 794 C C . SER A 1 105 ? -11.758 -10.546 7.685 1.00 90.69 105 SER A C 1
ATOM 796 O O . SER A 1 105 ? -12.713 -11.324 7.549 1.00 90.69 105 SER A O 1
ATOM 798 N N . GLY A 1 106 ? -10.979 -10.178 6.666 1.00 89.44 106 GLY A N 1
ATOM 799 C CA . GLY A 1 106 ? -11.148 -10.503 5.254 1.00 89.44 106 GLY A CA 1
ATOM 800 C C . GLY A 1 106 ? -12.011 -9.499 4.488 1.00 89.44 106 GLY A C 1
ATOM 801 O O . GLY A 1 106 ? -12.512 -9.843 3.416 1.00 89.44 106 GLY A O 1
ATOM 802 N N . TYR A 1 107 ? -12.284 -8.323 5.061 1.00 90.69 107 TYR A N 1
ATOM 803 C CA . TYR A 1 107 ? -12.941 -7.206 4.380 1.00 90.69 107 TYR A CA 1
ATOM 804 C C . TYR A 1 107 ? -12.751 -5.894 5.149 1.00 90.69 107 TYR A C 1
ATOM 806 O O . TYR A 1 107 ? -12.877 -5.853 6.369 1.00 90.69 107 TYR A O 1
ATOM 814 N N . ALA A 1 108 ? -12.579 -4.789 4.424 1.00 93.00 108 ALA A N 1
ATOM 815 C CA . ALA A 1 108 ? -12.549 -3.459 5.022 1.00 93.00 108 ALA A CA 1
ATOM 816 C C . ALA A 1 108 ? -13.929 -3.043 5.561 1.00 93.00 108 ALA A C 1
ATOM 818 O O . ALA A 1 108 ? -14.970 -3.196 4.909 1.00 93.00 108 ALA A O 1
ATOM 819 N N . SER A 1 109 ? -13.958 -2.471 6.761 1.00 94.62 109 SER A N 1
ATOM 820 C CA . SER A 1 109 ? -15.180 -2.065 7.443 1.00 94.62 109 SER A CA 1
ATOM 821 C C . SER A 1 109 ? -14.986 -0.814 8.304 1.00 94.62 109 SER A C 1
ATOM 823 O O . SER A 1 109 ? -13.885 -0.340 8.570 1.00 94.62 109 SER A O 1
ATOM 825 N N . ALA A 1 110 ? -16.089 -0.258 8.812 1.00 96.06 110 ALA A N 1
ATOM 826 C CA . ALA A 1 110 ? -16.012 0.862 9.752 1.00 96.06 110 ALA A CA 1
ATOM 827 C C . ALA A 1 110 ? -15.313 0.494 11.080 1.00 96.06 110 ALA A C 1
ATOM 829 O O . ALA A 1 110 ? -14.916 1.394 11.824 1.00 96.06 110 ALA A O 1
ATOM 830 N N . LEU A 1 111 ? -15.189 -0.802 11.401 1.00 95.38 111 LEU A N 1
ATOM 831 C CA . LEU A 1 111 ? -14.461 -1.262 12.581 1.00 95.38 111 LEU A CA 1
ATOM 832 C C . LEU A 1 111 ? -12.961 -0.985 12.444 1.00 95.38 111 LEU A C 1
ATOM 834 O O . LEU A 1 111 ? -12.350 -0.557 13.420 1.00 95.38 111 LEU A O 1
ATOM 838 N N . ASP A 1 112 ? -12.406 -1.141 11.246 1.00 95.19 112 ASP A N 1
ATOM 839 C CA . ASP A 1 112 ? -10.992 -0.922 10.934 1.00 95.19 112 ASP A CA 1
ATOM 840 C C . ASP A 1 112 ? -10.582 0.528 11.197 1.00 95.19 112 ASP A C 1
ATOM 842 O O . ASP A 1 112 ? -9.677 0.809 11.986 1.00 95.19 112 ASP A O 1
ATOM 846 N N . ALA A 1 113 ? -11.364 1.477 10.672 1.00 95.31 113 ALA A N 1
ATOM 847 C CA . ALA A 1 113 ? -11.176 2.899 10.954 1.00 95.31 113 ALA A CA 1
ATOM 848 C C . ALA A 1 113 ? -11.293 3.210 12.458 1.00 95.31 113 ALA A C 1
ATOM 850 O O . ALA A 1 113 ? -10.532 4.011 13.005 1.00 95.31 113 ALA A O 1
ATOM 851 N N . LEU A 1 114 ? -12.245 2.576 13.154 1.00 95.44 114 LEU A N 1
ATOM 852 C CA . LEU A 1 114 ? -12.439 2.791 14.587 1.00 95.44 114 LEU A CA 1
ATOM 853 C C . LEU A 1 114 ? -11.271 2.242 15.419 1.00 95.44 114 LEU A C 1
ATOM 855 O O . LEU A 1 114 ? -10.934 2.840 16.443 1.00 95.44 114 LEU A O 1
ATOM 859 N N . ARG A 1 115 ? -10.644 1.139 14.998 1.00 92.81 115 ARG A N 1
ATOM 860 C CA . ARG A 1 115 ? -9.445 0.589 15.644 1.00 92.81 115 ARG A CA 1
ATOM 861 C C . ARG A 1 115 ? -8.281 1.575 15.568 1.00 92.81 115 ARG A C 1
ATOM 863 O O . ARG A 1 115 ? -7.734 1.907 16.618 1.00 92.81 115 ARG A O 1
ATOM 870 N N . ILE A 1 116 ? -8.004 2.141 14.390 1.00 91.62 116 ILE A N 1
ATOM 871 C CA . ILE A 1 116 ? -6.969 3.176 14.216 1.00 91.62 116 ILE A CA 1
ATOM 872 C C . ILE A 1 116 ? -7.261 4.397 15.103 1.00 91.62 116 ILE A C 1
ATOM 874 O O . ILE A 1 116 ? -6.401 4.851 15.855 1.00 91.62 116 ILE A O 1
ATOM 878 N N . ILE A 1 117 ? -8.496 4.913 15.088 1.00 91.38 117 ILE A N 1
ATOM 879 C CA . ILE A 1 117 ? -8.889 6.078 15.904 1.00 91.38 117 ILE A CA 1
ATOM 880 C C . ILE A 1 117 ? -8.729 5.799 17.404 1.00 91.38 117 ILE A C 1
ATOM 882 O O . ILE A 1 117 ? -8.268 6.660 18.157 1.00 91.38 117 ILE A O 1
ATOM 886 N N . ASN A 1 118 ? -9.126 4.611 17.861 1.00 91.06 118 ASN A N 1
ATOM 887 C CA . ASN A 1 118 ? -8.958 4.217 19.257 1.00 91.06 118 ASN A CA 1
ATOM 888 C C . ASN A 1 118 ? -7.480 4.122 19.632 1.00 91.06 118 ASN A C 1
ATOM 890 O O . ASN A 1 118 ? -7.111 4.554 20.724 1.00 91.06 118 ASN A O 1
ATOM 894 N N . GLU A 1 119 ? -6.642 3.613 18.732 1.00 88.00 119 GLU A N 1
ATOM 895 C CA . GLU A 1 119 ? -5.206 3.503 18.953 1.00 88.00 119 GLU A CA 1
ATOM 896 C C . GLU A 1 119 ? -4.522 4.876 19.010 1.00 88.00 119 GLU A C 1
ATOM 898 O O . GLU A 1 119 ? -3.769 5.152 19.946 1.00 88.00 119 GLU A O 1
ATOM 903 N N . LEU A 1 120 ? -4.871 5.787 18.099 1.00 87.06 120 LEU A N 1
ATOM 904 C CA . LEU A 1 120 ? -4.435 7.185 18.142 1.00 87.06 120 LEU A CA 1
ATOM 905 C C . LEU A 1 120 ? -4.834 7.861 19.462 1.00 87.06 120 LEU A C 1
ATOM 907 O O . LEU A 1 120 ? -4.008 8.491 20.120 1.00 87.06 120 LEU A O 1
ATOM 911 N N . ASN A 1 121 ? -6.084 7.687 19.902 1.00 87.69 121 ASN A N 1
ATOM 912 C CA . ASN A 1 121 ? -6.568 8.242 21.170 1.00 87.69 121 ASN A CA 1
ATOM 913 C C . ASN A 1 121 ? -5.888 7.612 22.395 1.00 87.69 121 ASN A C 1
ATOM 915 O O . ASN A 1 121 ? -5.701 8.284 23.408 1.00 87.69 121 ASN A O 1
ATOM 919 N N . ARG A 1 122 ? -5.503 6.332 22.324 1.00 84.56 122 ARG A N 1
ATOM 920 C CA . ARG A 1 122 ? -4.744 5.659 23.388 1.00 84.56 122 ARG A CA 1
ATOM 921 C C . ARG A 1 122 ? -3.356 6.276 23.564 1.00 84.56 122 ARG A C 1
ATOM 923 O O . ARG A 1 122 ? -2.818 6.247 24.669 1.00 84.56 122 ARG A O 1
ATOM 930 N N . ARG A 1 123 ? -2.802 6.842 22.492 1.00 78.25 123 ARG A N 1
ATOM 931 C CA . ARG A 1 123 ? -1.431 7.359 22.423 1.00 78.25 123 ARG A CA 1
ATOM 932 C C . ARG A 1 123 ? -1.324 8.873 22.329 1.00 78.25 123 ARG A C 1
ATOM 934 O O . ARG A 1 123 ? -0.215 9.389 22.297 1.00 78.25 123 ARG A O 1
ATOM 941 N N . SER A 1 124 ? -2.439 9.600 22.353 1.00 69.75 124 SER A N 1
ATOM 942 C CA . SER A 1 124 ? -2.489 11.062 22.209 1.00 69.75 124 SER A CA 1
ATOM 943 C C . SER A 1 124 ? -1.752 11.851 23.309 1.00 69.75 124 SER A C 1
ATOM 945 O O . SER A 1 124 ? -1.801 13.079 23.322 1.00 69.75 124 SER A O 1
ATOM 947 N N . SER A 1 125 ? -1.120 11.174 24.273 1.00 63.28 125 SER A N 1
ATOM 948 C CA . SER A 1 125 ? -0.171 11.759 25.225 1.00 63.28 125 SER A CA 1
ATOM 949 C C . SER A 1 125 ? 1.259 11.879 24.683 1.00 63.28 125 SER A C 1
ATOM 951 O O . SER A 1 125 ? 2.055 12.586 25.300 1.00 63.28 125 SER A O 1
ATOM 953 N N . GLU A 1 126 ? 1.589 11.224 23.566 1.00 60.97 126 GLU A N 1
ATOM 954 C CA . GLU A 1 126 ? 2.928 11.245 22.971 1.00 60.97 126 GLU A CA 1
ATOM 955 C C . GLU A 1 126 ? 3.090 12.427 21.990 1.00 60.97 126 GLU A C 1
ATOM 957 O O . GLU A 1 126 ? 2.243 12.609 21.113 1.00 60.97 126 GLU A O 1
ATOM 962 N N . PRO A 1 127 ? 4.136 13.272 22.108 1.00 50.88 127 PRO A N 1
ATOM 963 C CA . PRO A 1 127 ? 4.262 14.508 21.325 1.00 50.88 127 PRO A CA 1
ATOM 964 C C . PRO A 1 127 ? 4.910 14.331 19.940 1.00 50.88 127 PRO A C 1
ATOM 966 O O . PRO A 1 127 ? 5.243 15.330 19.300 1.00 50.88 127 PRO A O 1
ATOM 969 N N . THR A 1 128 ? 5.162 13.102 19.496 1.00 59.34 128 THR A N 1
ATOM 970 C CA . THR A 1 128 ? 6.005 12.783 18.332 1.00 59.34 128 THR A CA 1
ATOM 971 C C . THR A 1 128 ? 5.275 11.884 17.332 1.00 59.34 128 THR A C 1
ATOM 973 O O . THR A 1 128 ? 4.378 11.149 17.747 1.00 59.34 128 THR A O 1
ATOM 976 N N . PRO A 1 129 ? 5.646 11.911 16.031 1.00 61.62 129 PRO A N 1
ATOM 977 C CA . PRO A 1 129 ? 5.186 10.913 15.068 1.00 61.62 129 PRO A CA 1
ATOM 978 C C . PRO A 1 129 ? 5.455 9.525 15.642 1.00 61.62 129 PRO A C 1
ATOM 980 O O . PRO A 1 129 ? 6.577 9.232 16.060 1.00 61.62 129 PRO A O 1
ATOM 983 N N . LEU A 1 130 ? 4.414 8.708 15.740 1.00 64.31 130 LEU A N 1
ATOM 984 C CA . LEU A 1 130 ? 4.514 7.381 16.321 1.00 64.31 130 LEU A CA 1
ATOM 985 C C . LEU A 1 130 ? 5.094 6.450 15.265 1.00 64.31 130 LEU A C 1
ATOM 987 O O . LEU A 1 130 ? 4.349 5.833 14.508 1.00 64.3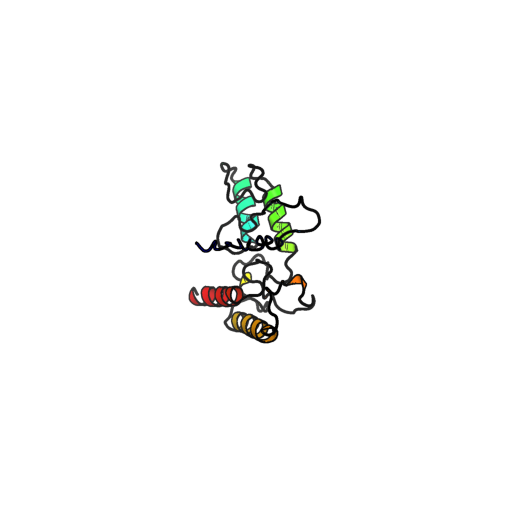1 130 LEU A O 1
ATOM 991 N N . LEU A 1 131 ? 6.423 6.371 15.218 1.00 65.94 131 LEU A N 1
ATOM 992 C CA . LEU A 1 131 ? 7.104 5.383 14.393 1.00 65.94 131 LEU A CA 1
ATOM 993 C C . LEU A 1 131 ? 6.688 3.997 14.870 1.00 65.94 131 LEU A C 1
ATOM 995 O O . LEU A 1 131 ? 6.877 3.644 16.040 1.00 65.94 131 LEU A O 1
ATOM 999 N N . PHE A 1 132 ? 6.137 3.189 13.970 1.00 64.38 132 PHE A N 1
ATOM 1000 C CA . PHE A 1 132 ? 5.611 1.883 14.350 1.00 64.38 132 PHE A CA 1
ATOM 1001 C C . PHE A 1 132 ? 6.676 0.934 14.933 1.00 64.38 132 PHE A C 1
ATOM 1003 O O . PHE A 1 132 ? 6.365 0.032 15.706 1.00 64.38 132 PHE A O 1
ATOM 1010 N N . LYS A 1 133 ? 7.961 1.181 14.654 1.00 55.94 133 LYS A N 1
ATOM 1011 C CA . LYS A 1 133 ? 9.099 0.457 15.245 1.00 55.94 133 LYS A CA 1
ATOM 1012 C C . LYS A 1 133 ? 9.188 0.566 16.777 1.00 55.94 133 LYS A C 1
ATOM 1014 O O . LYS A 1 133 ? 9.829 -0.273 17.406 1.00 55.94 133 LYS A O 1
ATOM 1019 N N . GLU A 1 134 ? 8.573 1.582 17.378 1.00 56.88 134 GLU A N 1
ATOM 1020 C CA . GLU A 1 134 ? 8.515 1.762 18.837 1.00 56.88 134 GLU A CA 1
ATOM 1021 C C . GLU A 1 134 ? 7.290 1.086 19.468 1.00 56.88 134 GLU A C 1
ATOM 1023 O O . GLU A 1 134 ? 7.131 1.065 20.690 1.00 56.88 134 GLU A O 1
ATOM 1028 N N . VAL A 1 135 ? 6.426 0.513 18.632 1.00 57.59 135 VAL A N 1
ATOM 1029 C CA . VAL A 1 135 ? 5.230 -0.198 19.046 1.00 57.59 135 VAL A CA 1
ATOM 1030 C C . VAL A 1 135 ? 5.573 -1.662 19.235 1.00 57.59 135 VAL A C 1
ATOM 1032 O O . VAL A 1 135 ? 6.184 -2.290 18.378 1.00 57.59 135 VAL A O 1
ATOM 1035 N N . ASP A 1 136 ? 5.191 -2.188 20.394 1.00 55.44 136 ASP A N 1
ATOM 1036 C CA . ASP A 1 136 ? 5.322 -3.591 20.778 1.00 55.44 136 ASP A CA 1
ATOM 1037 C C . ASP A 1 136 ? 5.016 -4.535 19.598 1.00 55.44 136 ASP A C 1
ATOM 1039 O O . ASP A 1 136 ? 3.920 -4.495 19.042 1.00 55.44 136 ASP A O 1
ATOM 1043 N N . ALA A 1 137 ? 5.972 -5.392 19.225 1.00 52.25 137 ALA A N 1
ATOM 1044 C CA . ALA A 1 137 ? 5.927 -6.252 18.031 1.00 52.25 137 ALA A CA 1
ATOM 1045 C C . ALA A 1 137 ? 4.817 -7.330 18.045 1.00 52.25 137 ALA A C 1
ATOM 1047 O O . ALA A 1 137 ? 4.703 -8.109 17.102 1.00 52.25 137 ALA A O 1
ATOM 1048 N N . ASP A 1 138 ? 4.017 -7.372 19.111 1.00 54.97 138 ASP A N 1
ATOM 1049 C CA . ASP A 1 138 ? 2.872 -8.266 19.304 1.00 54.97 138 ASP A CA 1
ATOM 1050 C C . ASP A 1 138 ? 1.533 -7.611 18.918 1.00 54.97 138 ASP A C 1
ATOM 1052 O O . ASP A 1 138 ? 0.467 -8.129 19.267 1.00 54.97 138 ASP A O 1
ATOM 1056 N N . ALA A 1 139 ? 1.542 -6.449 18.259 1.00 55.34 139 ALA A N 1
ATOM 1057 C CA . ALA A 1 139 ? 0.285 -5.796 17.941 1.00 55.34 139 ALA A CA 1
ATOM 1058 C C . ALA A 1 139 ? -0.585 -6.650 17.007 1.00 55.34 139 ALA A C 1
ATOM 1060 O O . ALA A 1 139 ? -0.108 -7.146 15.988 1.00 55.34 139 ALA A O 1
ATOM 1061 N N . PRO A 1 140 ? -1.870 -6.809 17.349 1.00 64.94 140 PRO A N 1
ATOM 1062 C CA . PRO A 1 140 ? -2.755 -7.724 16.642 1.00 64.94 140 PRO A CA 1
ATOM 1063 C C . PRO A 1 140 ? -3.262 -7.193 15.292 1.00 64.94 140 PRO A C 1
ATOM 1065 O O . PRO A 1 140 ? -3.906 -7.959 14.584 1.00 64.94 140 PRO A O 1
ATOM 1068 N N . ASP A 1 141 ? -2.995 -5.925 14.955 1.00 83.38 141 ASP A N 1
ATOM 1069 C CA . ASP A 1 141 ? -3.721 -5.168 13.931 1.00 83.38 141 ASP A CA 1
ATOM 1070 C C . ASP A 1 141 ? -2.768 -4.379 13.006 1.00 83.38 141 ASP A C 1
ATOM 1072 O O . ASP A 1 141 ? -1.721 -3.884 13.439 1.00 83.38 141 ASP A O 1
ATOM 1076 N N . TYR A 1 142 ? -3.176 -4.220 11.746 1.00 89.50 142 TYR A N 1
ATOM 1077 C CA . TYR A 1 142 ? -2.456 -3.554 10.662 1.00 89.50 142 TYR A CA 1
ATOM 1078 C C . TYR A 1 142 ? -2.821 -2.067 10.544 1.00 89.50 142 TYR A C 1
ATOM 1080 O O . TYR A 1 142 ? -3.583 -1.659 9.672 1.00 89.50 142 TYR A O 1
ATOM 1088 N N . TYR A 1 143 ? -2.339 -1.247 11.475 1.00 90.00 143 TYR A N 1
ATOM 1089 C CA . TYR A 1 143 ? -2.730 0.165 11.545 1.00 90.00 143 TYR A CA 1
ATOM 1090 C C . TYR A 1 143 ? -2.104 1.078 10.481 1.00 90.00 143 TYR A C 1
ATOM 1092 O O . TYR A 1 143 ? -2.589 2.197 10.335 1.00 90.00 143 TYR A O 1
ATOM 1100 N N . ASP A 1 144 ? -1.033 0.643 9.814 1.00 88.81 144 ASP A N 1
ATOM 1101 C CA . ASP A 1 144 ? -0.319 1.415 8.792 1.00 88.81 144 ASP A CA 1
ATOM 1102 C C . ASP A 1 144 ? -0.932 1.139 7.418 1.00 88.81 144 ASP A C 1
ATOM 1104 O O . ASP A 1 144 ? -0.610 0.146 6.759 1.00 88.81 144 ASP A O 1
ATOM 1108 N N . VAL A 1 145 ? -1.890 1.970 7.024 1.00 89.88 145 VAL A N 1
ATOM 1109 C CA . VAL A 1 145 ? -2.718 1.708 5.838 1.00 89.88 145 VAL A CA 1
ATOM 1110 C C . VAL A 1 145 ? -2.060 2.266 4.578 1.00 89.88 145 VAL A C 1
ATOM 1112 O O . VAL A 1 145 ? -2.260 1.725 3.487 1.00 89.88 145 VAL A O 1
ATOM 1115 N N . ASP A 1 146 ? -1.283 3.343 4.714 1.00 86.62 146 ASP A N 1
ATOM 1116 C CA . ASP A 1 146 ? -0.566 3.988 3.610 1.00 86.62 146 ASP A CA 1
ATOM 1117 C C . ASP A 1 146 ? 0.891 3.527 3.445 1.00 86.62 146 ASP A C 1
ATOM 1119 O O . ASP A 1 146 ? 1.499 3.766 2.396 1.00 86.62 146 ASP A O 1
ATOM 1123 N N . GLY A 1 147 ? 1.408 2.774 4.419 1.00 83.38 147 GLY A N 1
ATOM 1124 C CA . GLY A 1 147 ? 2.731 2.167 4.385 1.00 83.38 147 GLY A CA 1
ATOM 1125 C C . GLY A 1 147 ? 3.856 3.162 4.664 1.00 83.38 147 GLY A C 1
ATOM 1126 O O . GLY A 1 147 ? 4.999 2.909 4.274 1.00 83.38 147 GLY A O 1
ATOM 1127 N N . ASN A 1 148 ? 3.556 4.302 5.296 1.00 82.19 148 ASN A N 1
ATOM 1128 C CA . ASN A 1 148 ? 4.523 5.369 5.557 1.00 82.19 148 ASN A CA 1
ATOM 1129 C C . ASN A 1 148 ? 5.324 5.186 6.870 1.00 82.19 148 ASN A C 1
ATOM 1131 O O . ASN A 1 148 ? 6.154 6.035 7.206 1.00 82.19 148 ASN A O 1
ATOM 1135 N N . GLU A 1 149 ? 5.103 4.082 7.594 1.00 82.19 149 GLU A N 1
ATOM 1136 C CA . GLU A 1 149 ? 5.708 3.730 8.888 1.00 82.19 149 GLU A CA 1
ATOM 1137 C C . GLU A 1 149 ? 5.348 4.670 10.062 1.00 82.19 149 GLU A C 1
ATOM 1139 O O . GLU A 1 149 ? 5.966 4.606 11.138 1.00 82.19 149 GLU A O 1
ATOM 1144 N N . ILE A 1 150 ? 4.313 5.500 9.912 1.00 84.38 150 ILE A N 1
ATOM 1145 C CA . ILE A 1 150 ? 3.850 6.483 10.895 1.00 84.38 150 ILE A CA 1
ATOM 1146 C C . ILE A 1 150 ? 2.365 6.268 11.184 1.00 84.38 150 ILE A C 1
ATOM 1148 O O . ILE A 1 150 ? 1.524 6.433 10.316 1.00 84.38 150 ILE A O 1
ATOM 1152 N N . LEU A 1 151 ? 2.021 6.024 12.452 1.00 85.94 151 LEU A N 1
ATOM 1153 C CA . LEU A 1 151 ? 0.616 6.016 12.863 1.00 85.94 151 LEU A CA 1
ATOM 1154 C C . LEU A 1 151 ? 0.077 7.447 12.977 1.00 85.94 151 LEU A C 1
ATOM 1156 O O . LEU A 1 151 ? 0.416 8.168 13.926 1.00 85.94 151 LEU A O 1
ATOM 1160 N N . GLU A 1 152 ? -0.824 7.839 12.081 1.00 87.69 152 GLU A N 1
ATOM 1161 C CA . GLU A 1 152 ? -1.466 9.149 12.093 1.00 87.69 152 GLU A CA 1
ATOM 1162 C C . GLU A 1 152 ? -2.948 9.128 11.684 1.00 87.69 152 GLU A C 1
ATOM 1164 O O . GLU A 1 152 ? -3.557 8.114 11.360 1.00 87.69 152 GLU A O 1
ATOM 1169 N N . SER A 1 153 ? -3.607 10.289 11.745 1.00 90.44 153 SER A N 1
ATOM 1170 C CA . SER A 1 153 ? -5.019 10.387 11.348 1.00 90.44 153 SER A CA 1
ATOM 1171 C C . SER A 1 153 ? -5.252 10.115 9.857 1.00 90.44 153 SER A C 1
ATOM 1173 O O . SER A 1 153 ? -6.403 9.899 9.462 1.00 90.44 153 SER A O 1
ATOM 1175 N N . ALA A 1 154 ? -4.199 10.173 9.033 1.00 90.56 154 ALA A N 1
ATOM 1176 C CA . ALA A 1 154 ? -4.273 9.846 7.615 1.00 90.56 154 ALA A CA 1
ATOM 1177 C C . ALA A 1 154 ? -4.640 8.370 7.407 1.00 90.56 154 ALA A C 1
ATOM 1179 O O . ALA A 1 154 ? -5.537 8.113 6.607 1.00 90.56 154 ALA A O 1
ATOM 1180 N N . ASP A 1 155 ? -4.109 7.451 8.222 1.00 91.00 155 ASP A N 1
ATOM 1181 C CA . ASP A 1 155 ? -4.447 6.020 8.184 1.00 91.00 155 ASP A CA 1
ATOM 1182 C C . ASP A 1 155 ? -5.956 5.786 8.333 1.00 91.00 155 ASP A C 1
ATOM 1184 O O . ASP A 1 155 ? -6.616 5.165 7.498 1.00 91.00 155 ASP A O 1
ATOM 1188 N N . ALA A 1 156 ? -6.556 6.373 9.374 1.00 93.62 156 ALA A N 1
ATOM 1189 C CA . ALA A 1 156 ? -7.996 6.257 9.610 1.00 93.62 156 ALA A CA 1
ATOM 1190 C C . ALA A 1 156 ? -8.807 6.910 8.482 1.00 93.62 156 ALA A C 1
ATOM 1192 O O . ALA A 1 156 ? -9.884 6.434 8.112 1.00 93.62 156 ALA A O 1
ATOM 1193 N N . THR A 1 157 ? -8.303 8.023 7.944 1.00 94.94 157 THR A N 1
ATOM 1194 C CA . THR A 1 157 ? -8.959 8.748 6.853 1.00 94.94 157 THR A CA 1
ATOM 1195 C C . THR A 1 157 ? -8.935 7.937 5.562 1.00 94.94 157 THR A C 1
ATOM 1197 O O . THR A 1 157 ? -9.936 7.947 4.849 1.00 94.94 157 THR A O 1
ATOM 1200 N N . ALA A 1 158 ? -7.854 7.206 5.283 1.00 93.06 158 ALA A N 1
ATOM 1201 C CA . ALA A 1 158 ? -7.735 6.334 4.122 1.00 93.06 158 ALA A CA 1
ATOM 1202 C C . ALA A 1 158 ? -8.804 5.232 4.135 1.00 93.06 158 ALA A C 1
ATOM 1204 O O . ALA A 1 158 ? -9.531 5.078 3.153 1.00 93.06 158 ALA A O 1
ATOM 1205 N N . VAL A 1 159 ? -8.998 4.557 5.275 1.00 94.38 159 VAL A N 1
ATOM 1206 C CA . VAL A 1 159 ? -10.060 3.546 5.434 1.00 94.38 159 VAL A CA 1
ATOM 1207 C C . VAL A 1 159 ? -11.445 4.163 5.221 1.00 94.38 159 VAL A C 1
ATOM 1209 O O . VAL A 1 159 ? -12.256 3.653 4.451 1.00 94.38 159 VAL A O 1
ATOM 1212 N N . ILE A 1 160 ? -11.732 5.304 5.858 1.00 95.12 160 ILE A N 1
ATOM 1213 C CA . ILE A 1 160 ? -13.026 5.992 5.704 1.00 95.12 160 ILE A CA 1
ATOM 1214 C C . ILE A 1 160 ? -13.257 6.419 4.249 1.00 95.12 160 ILE A C 1
ATOM 1216 O O . ILE A 1 160 ? -14.382 6.332 3.750 1.00 95.12 160 ILE A O 1
ATOM 1220 N N . ALA A 1 161 ? -12.221 6.909 3.568 1.00 94.12 161 ALA A N 1
ATOM 1221 C CA . ALA A 1 161 ? -12.299 7.296 2.169 1.00 94.12 161 ALA A CA 1
ATOM 1222 C C . ALA A 1 161 ? -12.635 6.087 1.290 1.00 94.12 161 ALA A C 1
ATOM 1224 O O . ALA A 1 161 ? -13.586 6.175 0.517 1.00 94.12 161 ALA A O 1
ATOM 1225 N N . HIS A 1 162 ? -11.945 4.959 1.479 1.00 92.62 162 HIS A N 1
ATOM 1226 C CA . HIS A 1 162 ? -12.220 3.709 0.772 1.00 92.62 162 HIS A CA 1
ATOM 1227 C C . HIS A 1 162 ? -13.678 3.252 0.962 1.00 92.62 162 HIS A C 1
ATOM 1229 O O . HIS A 1 162 ? -14.395 3.050 -0.018 1.00 92.62 162 HIS A O 1
ATOM 1235 N N . LEU A 1 163 ? -14.183 3.227 2.201 1.00 94.19 163 LEU A N 1
ATOM 1236 C CA . LEU A 1 163 ? -15.572 2.837 2.489 1.00 94.19 163 LEU A CA 1
ATOM 1237 C C . LEU A 1 163 ? -16.625 3.728 1.812 1.00 94.19 163 LEU A C 1
ATOM 1239 O O . LEU A 1 163 ? -17.721 3.261 1.517 1.00 94.19 163 LEU A O 1
ATOM 1243 N N . ASN A 1 164 ? -16.320 5.005 1.561 1.00 94.75 164 ASN A N 1
ATOM 1244 C CA . ASN A 1 164 ? -17.222 5.919 0.852 1.00 94.75 164 ASN A CA 1
ATOM 1245 C C . ASN A 1 164 ? -17.213 5.727 -0.675 1.00 94.75 164 ASN A C 1
ATOM 1247 O O . ASN A 1 164 ? -17.975 6.403 -1.371 1.00 94.75 164 ASN A O 1
ATOM 1251 N N . THR A 1 165 ? -16.344 4.859 -1.195 1.00 91.81 165 THR A N 1
ATOM 1252 C CA . THR A 1 165 ? -16.259 4.533 -2.627 1.00 91.81 165 THR A CA 1
ATOM 1253 C C . THR A 1 165 ? -16.922 3.206 -3.002 1.00 91.81 165 THR A C 1
ATOM 1255 O O . THR A 1 165 ? -17.102 2.959 -4.196 1.00 91.81 165 THR A O 1
ATOM 1258 N N . LEU A 1 166 ? -17.320 2.403 -2.006 1.00 85.31 166 LEU A N 1
ATOM 1259 C CA . LEU A 1 166 ? -18.095 1.163 -2.160 1.00 85.31 166 LEU A CA 1
ATOM 1260 C C . LEU A 1 166 ? -19.562 1.444 -2.537 1.00 85.31 166 LEU A C 1
ATOM 1262 O O . LEU A 1 166 ? -20.120 0.668 -3.348 1.00 85.31 166 LEU A O 1
#

Sequence (166 aa):
MLLVFAFSVVAPSLVSAEDPGSVEGFPSGVVYNYDPNGDSFVSVDDPNAVINHLNIGGPYDPLLDVNFDFTNSALDALIVINALGRNPWQNNTTDPDDKYDVDNSGYASALDALRIINELNRRSSEPTPLLFKEVDADAPDYYDVDGNEILESADATAVIAHLNTL

Radius of gyration: 20.62 Å; chains: 1; bounding box: 43×72×48 Å

pLDDT: mean 77.4, std 20.46, range [33.5, 96.19]

InterPro domains:
  IPR002105 Dockerin type I repeat [PF00404] (65-121)

Foldseek 3Di:
DDDDDDDDDDDPDPDPPDPPPPDPPDPPPFQFLQQLVPPLANAPVLLVVLVVCVVVVDDFDPSQCGRPPSDSDNVSSVVNVVLLVVQPLAQHDPDLQCRQVFQPPVGQDLVSLVVLVVVCVVCVVDPDFPQCVVPDPPDNTNQCSRSPSTRDNVSSVVSVVVVVVD